Protein AF-A0A1G9XAQ4-F1 (afdb_monomer_lite)

Sequence (69 aa):
MFKLHYSESSSYDCGFHNEPNPHVEGWFHFQERPTSDAKYEYSPASLDARTPASALWELLDLLEDQIRK

Foldseek 3Di:
DDKDWDADPQAKIKIWFQQDDPQDPHRIWIWIDGHNPGDIDIGDDDDPDPDPVSRVVVRVVVVCVVVVD

pLDDT: mean 94.62, std 3.1, range [80.0, 97.62]

Structure (mmCIF, N/CA/C/O backbone):
data_AF-A0A1G9XAQ4-F1
#
_entry.id   AF-A0A1G9XAQ4-F1
#
loop_
_atom_site.group_PDB
_atom_site.id
_atom_site.type_symbol
_atom_site.label_atom_id
_atom_site.label_alt_id
_atom_site.label_comp_id
_atom_site.label_asym_id
_atom_site.label_entity_id
_atom_site.label_seq_id
_atom_site.pdbx_PDB_ins_code
_atom_site.Cartn_x
_atom_site.Cartn_y
_atom_site.Cartn_z
_atom_site.occupancy
_atom_site.B_iso_or_equiv
_atom_site.auth_seq_id
_atom_site.auth_comp_id
_atom_site.auth_asym_id
_atom_site.auth_atom_id
_atom_site.pdbx_PDB_model_num
ATOM 1 N N . MET A 1 1 ? 13.820 3.306 -1.995 1.00 82.44 1 MET A N 1
ATOM 2 C CA . MET A 1 1 ? 12.965 3.180 -0.803 1.00 82.44 1 MET A CA 1
ATOM 3 C C . MET A 1 1 ? 11.834 4.175 -0.934 1.00 82.44 1 MET A C 1
ATOM 5 O O . MET A 1 1 ? 12.113 5.340 -1.194 1.00 82.44 1 MET A O 1
ATOM 9 N N . PHE A 1 2 ? 10.592 3.715 -0.834 1.00 91.38 2 PHE A N 1
ATOM 10 C CA . PHE A 1 2 ? 9.407 4.572 -0.828 1.00 91.38 2 PHE A CA 1
ATOM 11 C C . PHE A 1 2 ? 8.409 4.037 0.195 1.00 91.38 2 PHE A C 1
ATOM 13 O O . PHE A 1 2 ? 8.466 2.859 0.557 1.00 91.38 2 PHE A O 1
ATOM 20 N N . LYS A 1 3 ? 7.525 4.915 0.665 1.00 94.50 3 LYS A N 1
ATOM 21 C CA . LYS A 1 3 ? 6.458 4.597 1.612 1.00 94.50 3 LYS A CA 1
ATOM 22 C C . LYS A 1 3 ? 5.222 5.397 1.230 1.00 94.50 3 LYS A C 1
ATOM 24 O O . LYS A 1 3 ? 5.355 6.572 0.891 1.00 94.50 3 LYS A O 1
ATOM 29 N N . LEU A 1 4 ? 4.056 4.772 1.308 1.00 94.75 4 LEU A N 1
ATOM 30 C CA . LEU A 1 4 ? 2.764 5.442 1.198 1.00 94.75 4 LEU A CA 1
ATOM 31 C C . LEU A 1 4 ? 1.942 5.080 2.427 1.00 94.75 4 LEU A C 1
ATOM 33 O O . LEU A 1 4 ? 1.789 3.897 2.720 1.00 94.75 4 LEU A O 1
ATOM 37 N N . HIS A 1 5 ? 1.486 6.093 3.161 1.00 94.75 5 HIS A N 1
ATOM 38 C CA . HIS A 1 5 ? 0.767 5.933 4.423 1.00 94.75 5 HIS A CA 1
ATOM 39 C C . HIS A 1 5 ? -0.586 6.618 4.353 1.00 94.75 5 HIS A C 1
ATOM 41 O O . HIS A 1 5 ? -0.721 7.690 3.758 1.00 94.75 5 HIS A O 1
ATOM 47 N N . TYR A 1 6 ? -1.545 6.001 5.022 1.00 95.56 6 TYR A N 1
ATOM 48 C CA . TYR A 1 6 ? -2.827 6.562 5.374 1.00 95.56 6 TYR A CA 1
ATOM 49 C C . TYR A 1 6 ? -2.961 6.534 6.894 1.00 95.56 6 TYR A C 1
ATOM 51 O O . TYR A 1 6 ? -2.771 5.494 7.520 1.00 95.56 6 TYR A O 1
ATOM 59 N N . SER A 1 7 ? -3.296 7.680 7.477 1.00 94.69 7 SER A N 1
ATOM 60 C CA . SER A 1 7 ? -3.489 7.814 8.918 1.00 94.69 7 SER A CA 1
ATOM 61 C C . SER A 1 7 ? -4.757 8.618 9.177 1.00 94.69 7 SER A C 1
ATOM 63 O O . SER A 1 7 ? -4.939 9.702 8.617 1.00 94.69 7 SER A O 1
ATOM 65 N N . GLU A 1 8 ? -5.619 8.114 10.053 1.00 93.19 8 GLU A N 1
ATOM 66 C CA . GLU A 1 8 ? -6.848 8.781 10.469 1.00 93.19 8 GLU A CA 1
ATOM 67 C C . GLU A 1 8 ? -6.705 9.454 11.836 1.00 93.19 8 GLU A C 1
ATOM 69 O O . GLU A 1 8 ? -5.929 9.035 12.698 1.00 93.19 8 GLU A O 1
ATOM 74 N N . SER A 1 9 ? -7.545 10.459 12.096 1.00 90.62 9 SER A N 1
ATOM 75 C CA . SER A 1 9 ? -7.676 11.043 13.438 1.00 90.62 9 SER A CA 1
ATOM 76 C C . SER A 1 9 ? -8.211 10.041 14.471 1.00 90.62 9 SER A C 1
ATOM 78 O O . SER A 1 9 ? -7.906 10.167 15.656 1.00 90.62 9 SER A O 1
ATOM 80 N N . SER A 1 10 ? -8.952 9.021 14.026 1.00 87.38 10 SER A N 1
ATOM 81 C CA . SER A 1 10 ? -9.441 7.866 14.798 1.00 87.38 10 SER A CA 1
ATOM 82 C C . SER A 1 10 ? -8.338 6.914 15.270 1.00 87.38 10 SER A C 1
ATOM 84 O O . SER A 1 10 ? -8.640 5.957 15.974 1.00 87.38 10 SER A O 1
ATOM 86 N N . SER A 1 11 ? -7.066 7.200 14.968 1.00 92.06 11 SER A N 1
ATOM 87 C CA . SER A 1 11 ? -5.877 6.394 15.296 1.00 92.06 11 SER A CA 1
ATOM 88 C C . SER A 1 11 ? -5.593 5.193 14.392 1.00 92.06 11 SER A C 1
ATOM 90 O O . SER A 1 11 ? -4.569 4.543 14.616 1.00 92.06 11 SER A O 1
ATOM 92 N N . TYR A 1 12 ? -6.429 4.917 13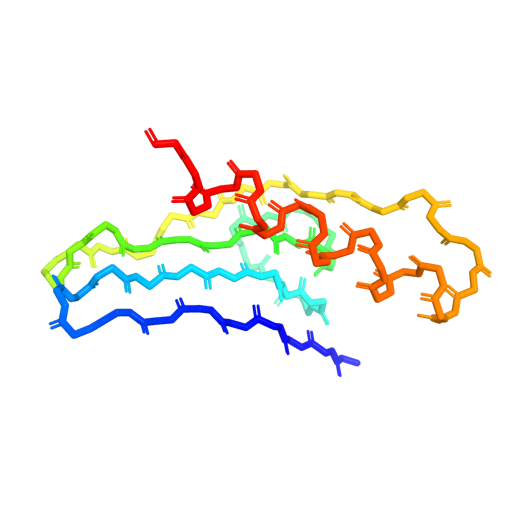.386 1.00 95.31 12 TYR A N 1
ATOM 93 C CA . TYR A 1 12 ? -6.086 3.943 12.351 1.00 95.31 12 TYR A CA 1
ATOM 94 C C . TYR A 1 12 ? -4.888 4.449 11.545 1.00 95.31 12 TYR A C 1
ATOM 96 O O . TYR A 1 12 ? -4.845 5.617 11.153 1.00 95.31 12 TYR A O 1
ATOM 104 N N . ASP A 1 13 ? -3.904 3.583 11.329 1.00 96.75 13 ASP A N 1
ATOM 105 C CA . ASP A 1 13 ? -2.701 3.888 10.561 1.00 96.75 13 ASP A CA 1
ATOM 106 C C . ASP A 1 13 ? -2.315 2.675 9.721 1.00 96.75 13 ASP A C 1
ATOM 108 O O . ASP A 1 13 ? -2.159 1.581 10.259 1.00 96.75 13 ASP A O 1
ATOM 112 N N . CYS A 1 14 ? -2.167 2.839 8.412 1.00 97.50 14 CYS A N 1
ATOM 113 C CA . CYS A 1 14 ? -1.738 1.761 7.536 1.00 97.50 14 CYS A CA 1
ATOM 114 C C . CYS A 1 14 ? -0.931 2.265 6.344 1.00 97.50 14 CYS A C 1
ATOM 116 O O . CYS A 1 14 ? -0.939 3.448 5.998 1.00 97.50 14 CYS A O 1
ATOM 118 N N . GLY A 1 15 ? -0.194 1.368 5.697 1.00 97.44 15 GLY A N 1
ATOM 119 C CA . GLY A 1 15 ? 0.578 1.755 4.530 1.00 97.44 15 GLY A CA 1
ATOM 120 C C . GLY A 1 15 ? 1.435 0.660 3.927 1.00 97.44 15 GLY A C 1
ATOM 121 O O . GLY A 1 15 ? 1.698 -0.379 4.529 1.00 97.44 15 GLY A O 1
ATOM 122 N N . PHE A 1 16 ? 1.926 0.948 2.726 1.00 97.62 16 PHE A N 1
ATOM 123 C CA . PHE A 1 16 ? 2.840 0.092 1.980 1.00 97.62 16 PHE A CA 1
ATOM 124 C C . PHE A 1 16 ? 4.253 0.664 2.028 1.00 97.62 16 PHE A C 1
ATOM 126 O O . PHE A 1 16 ? 4.468 1.859 1.793 1.00 97.62 16 PHE A O 1
ATOM 133 N N . HIS A 1 17 ? 5.231 -0.190 2.317 1.00 96.94 17 HIS A N 1
ATOM 134 C CA . HIS A 1 17 ? 6.642 0.180 2.412 1.00 96.94 17 HIS A CA 1
ATOM 135 C C . HIS A 1 17 ? 7.471 -0.680 1.478 1.00 96.94 17 HIS A C 1
ATOM 137 O O . HIS A 1 17 ? 7.226 -1.872 1.336 1.00 96.94 17 HIS A O 1
ATOM 143 N N . ASN A 1 18 ? 8.487 -0.064 0.880 1.00 94.88 18 ASN A N 1
ATOM 144 C CA . ASN A 1 18 ? 9.525 -0.753 0.128 1.00 94.88 18 ASN A CA 1
ATOM 145 C C . ASN A 1 18 ? 10.884 -0.562 0.820 1.00 94.88 18 ASN A C 1
ATOM 147 O O . ASN A 1 18 ? 11.681 0.298 0.415 1.00 94.88 18 ASN A O 1
ATOM 151 N N . GLU A 1 19 ? 11.102 -1.328 1.890 1.00 94.19 19 GLU A N 1
ATOM 152 C CA . GLU A 1 19 ? 12.311 -1.361 2.716 1.00 94.19 19 GLU A CA 1
ATOM 153 C C . GLU A 1 19 ? 12.505 -2.735 3.388 1.00 94.19 19 GLU A C 1
ATOM 155 O O . GLU A 1 19 ? 11.521 -3.435 3.626 1.00 94.19 19 GLU A O 1
ATOM 160 N N . PRO A 1 20 ? 13.742 -3.134 3.737 1.00 93.12 20 PRO A N 1
ATOM 161 C CA . PRO A 1 20 ? 13.967 -4.339 4.533 1.00 93.12 20 PRO A CA 1
ATOM 162 C C . PRO A 1 20 ? 13.265 -4.251 5.893 1.00 93.12 20 PRO A C 1
ATOM 164 O O . PRO A 1 20 ? 13.409 -3.253 6.599 1.00 93.12 20 PRO A O 1
ATOM 167 N N . ASN A 1 21 ? 12.565 -5.313 6.287 1.00 91.38 21 ASN A N 1
ATOM 168 C CA . ASN A 1 21 ? 11.842 -5.386 7.553 1.00 91.38 21 ASN A CA 1
ATOM 169 C C . ASN A 1 21 ? 12.085 -6.758 8.219 1.00 91.38 21 ASN A C 1
ATOM 171 O O . ASN A 1 21 ? 12.019 -7.773 7.533 1.00 91.38 21 ASN A O 1
ATOM 175 N N . PRO A 1 22 ? 12.374 -6.834 9.535 1.00 93.69 22 PRO A N 1
ATOM 176 C CA . PRO A 1 22 ? 12.593 -8.113 10.222 1.00 93.69 22 PRO A CA 1
ATOM 177 C C . PRO A 1 22 ? 11.344 -9.009 10.324 1.00 93.69 22 PRO A C 1
ATOM 179 O O . PRO A 1 22 ? 11.472 -10.174 10.693 1.00 93.69 22 PRO A O 1
ATOM 182 N N . HIS A 1 23 ? 10.149 -8.483 10.048 1.00 93.88 23 HIS A N 1
ATOM 183 C CA . HIS A 1 23 ? 8.870 -9.180 10.198 1.00 93.88 23 HIS A CA 1
ATOM 184 C C . HIS A 1 23 ? 8.384 -9.872 8.918 1.00 93.88 23 HIS A C 1
ATOM 186 O O . HIS A 1 23 ? 7.545 -10.765 9.003 1.00 93.88 23 HIS A O 1
ATOM 192 N N . VAL A 1 24 ? 8.886 -9.476 7.744 1.00 93.25 24 VAL A N 1
ATOM 193 C CA . VAL A 1 24 ? 8.440 -9.988 6.439 1.00 93.25 24 VAL A CA 1
ATOM 194 C C . VAL A 1 24 ? 9.652 -10.223 5.544 1.00 93.25 24 VAL A C 1
ATOM 196 O O . VAL A 1 24 ? 10.539 -9.379 5.458 1.00 93.25 24 VAL A O 1
ATOM 199 N N . GLU A 1 25 ? 9.689 -11.361 4.850 1.00 92.19 25 GLU A N 1
ATOM 200 C CA . GLU A 1 25 ? 10.728 -11.619 3.854 1.00 92.19 25 GLU A CA 1
ATOM 201 C C . GLU A 1 25 ? 10.549 -10.730 2.617 1.00 92.19 25 GLU A C 1
ATOM 203 O O . GLU A 1 25 ? 9.467 -10.638 2.040 1.00 92.19 25 GLU A O 1
ATOM 208 N N . GLY A 1 26 ? 11.641 -10.107 2.175 1.00 91.06 26 GLY A N 1
ATOM 209 C CA . GLY A 1 26 ? 11.641 -9.191 1.039 1.00 91.06 26 GLY A CA 1
ATOM 210 C C . GLY A 1 26 ? 11.615 -7.724 1.462 1.00 91.06 26 GLY A C 1
ATOM 211 O O . GLY A 1 26 ? 11.920 -7.373 2.598 1.00 91.06 26 GLY A O 1
ATOM 212 N N . TRP A 1 27 ? 11.346 -6.850 0.495 1.00 94.31 27 TRP A N 1
ATOM 213 C CA . TRP A 1 27 ? 11.371 -5.399 0.706 1.00 94.31 27 TRP A CA 1
ATOM 214 C C . TRP A 1 27 ? 9.973 -4.792 0.730 1.00 94.31 27 TRP A C 1
ATOM 216 O O . TRP A 1 27 ? 9.748 -3.797 1.412 1.00 94.31 27 TRP A O 1
ATOM 226 N N . PHE A 1 28 ? 9.033 -5.368 -0.018 1.00 95.94 28 PHE A N 1
ATOM 227 C CA . PHE A 1 28 ? 7.698 -4.809 -0.145 1.00 95.94 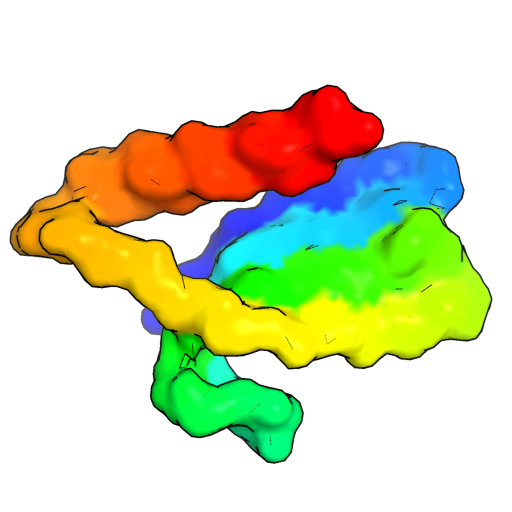28 PHE A CA 1
ATOM 228 C C . PHE A 1 28 ? 6.732 -5.479 0.828 1.00 95.94 28 PHE A C 1
ATOM 230 O O . PHE A 1 28 ? 6.593 -6.701 0.839 1.00 95.94 28 PHE A O 1
ATOM 237 N N . HIS A 1 29 ? 6.098 -4.674 1.670 1.00 97.38 29 HIS A N 1
ATOM 238 C CA . HIS A 1 29 ? 5.190 -5.158 2.699 1.00 97.38 29 HIS A CA 1
ATOM 239 C C . HIS A 1 29 ? 4.115 -4.120 3.017 1.00 97.38 29 HIS A C 1
ATOM 241 O O . HIS A 1 29 ? 4.314 -2.912 2.850 1.00 97.38 29 HIS A O 1
ATOM 247 N N . PHE A 1 30 ? 2.977 -4.616 3.489 1.00 97.44 30 PHE A N 1
ATOM 248 C CA . PHE A 1 30 ? 1.936 -3.817 4.115 1.00 97.44 30 PHE A CA 1
ATOM 249 C C . PHE A 1 30 ? 2.160 -3.802 5.626 1.00 97.44 30 PHE A C 1
ATOM 251 O O . PHE A 1 30 ? 2.572 -4.810 6.208 1.00 97.44 30 PHE A O 1
ATOM 258 N N . GLN A 1 31 ? 1.883 -2.668 6.258 1.00 97.25 31 GLN A N 1
ATOM 259 C CA . GLN A 1 31 ? 1.774 -2.578 7.705 1.00 97.25 31 GLN A CA 1
ATOM 260 C C . GLN A 1 31 ? 0.485 -1.869 8.094 1.00 97.25 31 GLN A C 1
ATOM 262 O O . GLN A 1 31 ? 0.052 -0.943 7.406 1.00 97.25 31 GLN A O 1
ATOM 267 N N . GLU A 1 32 ? -0.071 -2.245 9.236 1.00 97.31 32 GLU A N 1
ATOM 268 C CA . GLU A 1 32 ? -1.216 -1.555 9.815 1.00 97.31 32 GLU A CA 1
ATOM 269 C C . GLU A 1 32 ? -1.180 -1.548 11.334 1.00 97.31 32 GLU A C 1
ATOM 271 O O . GLU A 1 32 ? -0.571 -2.403 11.973 1.00 97.31 32 GLU A O 1
ATOM 276 N N . ARG A 1 33 ? -1.846 -0.557 11.909 1.00 96.81 33 ARG A N 1
ATOM 277 C CA . ARG A 1 33 ? -2.105 -0.414 13.328 1.00 96.81 33 ARG A CA 1
ATOM 278 C C . ARG A 1 33 ? -3.571 0.018 13.488 1.00 96.81 33 ARG A C 1
ATOM 280 O O . ARG A 1 33 ? -3.891 1.174 13.203 1.00 96.81 33 ARG A O 1
ATOM 287 N N . PRO A 1 34 ? -4.451 -0.882 13.965 1.00 93.44 34 PRO A N 1
ATOM 288 C CA . PRO A 1 34 ? -5.883 -0.606 14.104 1.00 93.44 34 PRO A CA 1
ATOM 289 C C . PRO A 1 34 ? -6.212 0.550 15.057 1.00 93.44 34 PRO A C 1
ATOM 291 O O . PRO A 1 34 ? -7.128 1.329 14.809 1.00 93.44 34 PRO A O 1
ATOM 294 N N . THR A 1 35 ? -5.468 0.659 16.160 1.00 94.12 35 THR A N 1
ATOM 295 C CA . THR A 1 35 ? -5.691 1.635 17.235 1.00 94.12 35 THR A CA 1
ATOM 296 C C . THR A 1 35 ? -4.360 2.143 17.788 1.00 94.12 35 THR A C 1
ATOM 298 O O . THR A 1 35 ? -3.324 1.498 17.644 1.00 94.12 35 THR A O 1
ATOM 301 N N . SER A 1 36 ? -4.353 3.296 18.460 1.00 91.75 36 SER A N 1
ATOM 302 C CA . SER A 1 36 ? -3.110 3.920 18.949 1.00 91.75 36 SER A CA 1
ATOM 303 C C . SER A 1 36 ? -2.345 3.090 19.990 1.00 91.75 36 SER A C 1
ATOM 305 O O . SER A 1 36 ? -1.133 3.260 20.126 1.00 91.75 36 SER A O 1
ATOM 307 N N . ASP A 1 37 ? -3.028 2.195 20.703 1.00 93.88 37 ASP A N 1
ATOM 308 C CA . ASP A 1 37 ? -2.468 1.271 21.690 1.00 93.88 37 ASP A CA 1
ATOM 309 C C . ASP A 1 37 ? -2.040 -0.085 21.097 1.00 93.88 37 ASP A C 1
ATOM 311 O O . ASP A 1 37 ? -1.313 -0.840 21.751 1.00 93.88 37 ASP A O 1
ATOM 315 N N . ALA A 1 38 ? -2.434 -0.386 19.857 1.00 95.19 38 ALA A N 1
ATOM 316 C CA . ALA A 1 38 ? -2.015 -1.591 19.158 1.00 95.19 38 ALA A CA 1
ATOM 317 C C . ALA A 1 38 ? -0.568 -1.483 18.647 1.00 95.19 38 ALA A C 1
ATOM 319 O O . ALA A 1 38 ? -0.029 -0.404 18.378 1.00 95.19 38 ALA A O 1
ATOM 320 N N . LYS A 1 39 ? 0.076 -2.641 18.482 1.00 95.88 39 LYS A N 1
ATOM 321 C CA . LYS A 1 39 ? 1.339 -2.737 17.739 1.00 95.88 39 LYS A CA 1
ATOM 322 C C . LYS A 1 39 ? 1.049 -2.743 16.242 1.00 95.88 39 LYS A C 1
ATOM 324 O O . LYS A 1 39 ? -0.055 -3.086 15.835 1.00 95.88 39 LYS A O 1
ATOM 329 N N . TYR A 1 40 ? 2.057 -2.400 15.444 1.00 96.75 40 TYR A N 1
ATOM 330 C CA . TYR A 1 40 ? 1.971 -2.638 14.010 1.00 96.75 40 TYR A CA 1
ATOM 331 C C . TYR A 1 40 ? 1.977 -4.135 13.720 1.00 96.75 40 TYR A C 1
ATOM 333 O O . TYR A 1 40 ? 2.801 -4.880 14.261 1.00 96.75 40 TYR A O 1
ATOM 341 N N . GLU A 1 41 ? 1.078 -4.534 12.838 1.00 97.00 41 GLU A N 1
ATOM 342 C CA . GLU A 1 41 ? 1.068 -5.829 12.183 1.00 97.00 41 GLU A CA 1
ATOM 343 C C . GLU A 1 41 ? 1.641 -5.676 10.777 1.00 97.00 41 GLU A C 1
ATOM 345 O O . GLU A 1 41 ? 1.532 -4.617 10.157 1.00 97.00 41 GLU A O 1
ATOM 350 N N . TYR A 1 42 ? 2.300 -6.727 10.292 1.00 97.19 42 TYR A N 1
ATOM 351 C CA . TYR A 1 42 ? 3.027 -6.712 9.028 1.00 97.19 42 TYR A CA 1
ATOM 352 C C . TYR A 1 42 ? 2.590 -7.891 8.178 1.00 97.19 42 TYR A C 1
ATOM 354 O O . TYR A 1 42 ? 2.560 -9.025 8.656 1.00 97.19 42 TYR A O 1
ATOM 362 N N . SER A 1 43 ? 2.294 -7.623 6.912 1.00 96.88 43 SER A N 1
ATOM 363 C CA . SER A 1 43 ? 1.897 -8.641 5.946 1.00 96.88 43 SER A CA 1
ATOM 364 C C . SER A 1 43 ? 2.729 -8.530 4.668 1.00 96.88 43 SER A C 1
ATOM 366 O O . SER A 1 43 ? 3.020 -7.414 4.221 1.00 96.88 43 SER A O 1
ATOM 368 N N . PRO A 1 44 ? 3.108 -9.661 4.046 1.00 96.44 44 PRO A N 1
ATOM 369 C CA . PRO A 1 44 ? 3.673 -9.660 2.704 1.00 96.44 44 PRO A CA 1
ATOM 370 C C . PRO A 1 44 ? 2.753 -8.939 1.718 1.00 96.44 44 PRO A C 1
ATOM 372 O O . PRO A 1 44 ? 1.531 -9.067 1.788 1.00 96.44 44 PRO A O 1
ATOM 375 N N . ALA A 1 45 ? 3.351 -8.210 0.782 1.00 95.50 45 ALA A N 1
ATOM 376 C CA . ALA A 1 45 ? 2.646 -7.574 -0.319 1.00 95.50 45 ALA A CA 1
ATOM 377 C C . ALA A 1 45 ? 3.461 -7.734 -1.607 1.00 95.50 45 ALA A C 1
ATOM 379 O O . ALA A 1 45 ? 4.669 -7.978 -1.572 1.00 95.50 45 ALA A O 1
ATOM 380 N N . SER A 1 46 ? 2.813 -7.560 -2.753 1.00 94.62 46 SER A N 1
ATOM 381 C CA . SER A 1 46 ? 3.458 -7.585 -4.067 1.00 94.62 46 SER A CA 1
ATOM 382 C C . SER A 1 46 ? 2.898 -6.491 -4.965 1.00 94.62 46 SER A C 1
ATOM 384 O O . SER A 1 46 ? 1.793 -6.009 -4.732 1.00 94.62 46 SER A O 1
ATOM 386 N N . LEU A 1 47 ? 3.674 -6.122 -5.984 1.00 94.50 47 LEU A N 1
ATOM 387 C CA . LEU A 1 47 ? 3.214 -5.316 -7.110 1.00 94.50 47 LEU A CA 1
ATOM 388 C C . LEU A 1 47 ? 3.572 -6.045 -8.395 1.00 94.50 47 LEU A C 1
ATOM 390 O O . LEU A 1 47 ? 4.702 -6.523 -8.533 1.00 94.50 47 LEU A O 1
ATOM 394 N N . ASP A 1 48 ? 2.645 -6.066 -9.338 1.00 96.31 48 ASP A N 1
ATOM 395 C CA . ASP A 1 48 ? 2.862 -6.634 -10.667 1.00 96.31 48 ASP A CA 1
ATOM 396 C C . ASP A 1 48 ? 3.329 -5.576 -11.683 1.00 96.31 48 ASP A C 1
ATOM 398 O O . ASP A 1 48 ? 3.844 -5.899 -12.765 1.00 96.31 48 ASP A O 1
ATOM 402 N N . ALA A 1 49 ? 3.185 -4.293 -11.344 1.00 95.69 49 ALA A N 1
ATOM 403 C CA . ALA A 1 49 ? 3.594 -3.176 -12.173 1.00 95.69 49 ALA A CA 1
ATOM 404 C C . ALA A 1 49 ? 5.073 -3.217 -12.589 1.00 95.69 49 ALA A C 1
ATOM 406 O O . ALA A 1 49 ? 5.997 -3.382 -11.795 1.00 95.69 49 ALA A O 1
ATOM 407 N N . ARG A 1 50 ? 5.311 -2.937 -13.877 1.00 95.75 50 ARG A N 1
ATOM 408 C CA . ARG A 1 50 ? 6.657 -2.905 -14.486 1.00 95.75 50 ARG A CA 1
ATOM 409 C C . ARG A 1 50 ? 7.185 -1.499 -14.757 1.00 95.75 50 ARG A C 1
ATOM 411 O O . ARG A 1 50 ? 8.271 -1.344 -15.309 1.00 95.75 50 ARG A O 1
ATOM 418 N N . THR A 1 51 ? 6.415 -0.472 -14.404 1.00 96.00 51 THR A N 1
ATOM 419 C CA . THR A 1 51 ? 6.825 0.930 -14.519 1.00 96.00 51 THR A CA 1
ATOM 420 C C . THR A 1 51 ? 6.487 1.680 -13.233 1.00 96.00 51 THR A C 1
ATOM 422 O O . THR A 1 51 ? 5.507 1.323 -12.575 1.00 96.00 51 THR A O 1
ATOM 425 N N . PRO A 1 52 ? 7.233 2.742 -12.878 1.00 94.12 52 PRO A N 1
ATOM 426 C CA . PRO A 1 52 ? 6.942 3.523 -11.676 1.00 94.12 52 PRO A CA 1
ATOM 427 C C . PRO A 1 52 ? 5.528 4.117 -11.654 1.00 94.12 52 PRO A C 1
ATOM 429 O O . PRO A 1 52 ? 4.891 4.139 -10.608 1.00 94.12 52 PRO A O 1
ATOM 432 N N . ALA A 1 53 ? 5.021 4.569 -12.806 1.00 96.62 53 ALA A N 1
ATOM 433 C CA . ALA A 1 53 ? 3.677 5.134 -12.899 1.00 96.62 53 ALA A CA 1
ATOM 434 C C . ALA A 1 53 ? 2.600 4.069 -12.650 1.00 96.62 53 ALA A C 1
ATOM 436 O O . ALA A 1 53 ? 1.681 4.307 -11.876 1.00 96.62 53 ALA A O 1
ATOM 437 N N . SER A 1 54 ? 2.737 2.883 -13.254 1.00 97.31 54 SER A N 1
ATOM 438 C CA . SER A 1 54 ? 1.824 1.762 -13.000 1.00 97.31 54 SER A CA 1
ATOM 439 C C . SER A 1 54 ? 1.867 1.312 -11.539 1.00 97.31 54 SER A C 1
ATOM 441 O O . SER A 1 54 ? 0.820 1.049 -10.967 1.00 97.31 54 SER A O 1
ATOM 443 N N . ALA A 1 55 ? 3.056 1.282 -10.929 1.00 95.12 55 ALA A N 1
ATOM 444 C CA . ALA A 1 55 ? 3.225 0.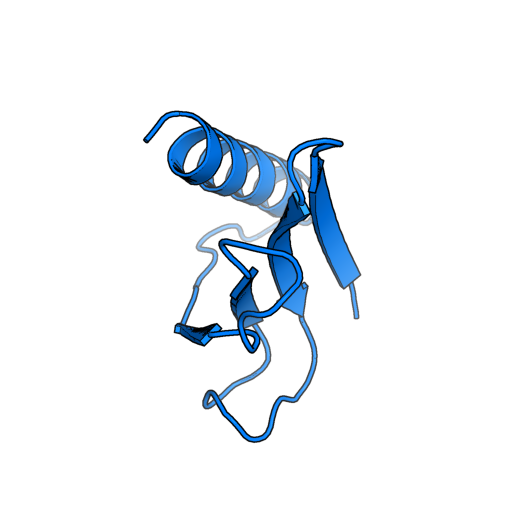867 -9.538 1.00 95.12 55 ALA A CA 1
ATOM 445 C C . ALA A 1 55 ? 2.549 1.836 -8.566 1.00 95.12 55 ALA A C 1
ATOM 447 O O . ALA A 1 55 ? 2.000 1.401 -7.563 1.00 95.12 55 ALA A O 1
ATOM 448 N N . LEU A 1 56 ? 2.570 3.140 -8.865 1.00 95.19 56 LEU A N 1
ATOM 449 C CA . LEU A 1 56 ? 1.855 4.134 -8.069 1.00 95.19 56 LEU A CA 1
ATOM 450 C C . LEU A 1 56 ? 0.341 3.914 -8.126 1.00 95.19 56 LEU A C 1
ATOM 452 O O . LEU A 1 56 ? -0.299 3.946 -7.082 1.00 95.19 56 LEU A O 1
ATOM 456 N N . TRP A 1 57 ? -0.218 3.687 -9.317 1.00 97.38 57 TRP A N 1
ATOM 457 C CA . TRP A 1 57 ? -1.652 3.422 -9.461 1.00 97.38 57 TRP A CA 1
ATOM 458 C C . TRP A 1 57 ? -2.067 2.140 -8.744 1.00 97.38 57 TRP A C 1
ATOM 460 O O . TRP A 1 57 ? -2.985 2.178 -7.938 1.00 97.38 57 TRP A O 1
ATOM 470 N N . GLU A 1 58 ? -1.318 1.054 -8.935 1.00 97.44 58 GLU A N 1
ATOM 471 C CA . GLU A 1 58 ? -1.558 -0.210 -8.233 1.00 97.44 58 GLU A CA 1
ATOM 472 C C . GLU A 1 58 ? -1.468 -0.048 -6.704 1.00 97.44 58 GLU A C 1
ATOM 474 O O . GLU A 1 58 ? -2.297 -0.584 -5.977 1.00 97.44 58 GLU A O 1
ATOM 479 N N . LEU A 1 59 ? -0.518 0.749 -6.193 1.00 96.56 59 LEU A N 1
ATOM 480 C CA . LEU A 1 59 ? -0.442 1.061 -4.760 1.00 96.56 59 LEU A CA 1
ATOM 481 C C . LEU A 1 59 ? -1.681 1.799 -4.244 1.00 96.56 59 LEU A C 1
ATOM 483 O O . LEU A 1 59 ? -2.105 1.559 -3.115 1.00 96.56 59 LEU A O 1
ATOM 487 N N . LEU A 1 60 ? -2.191 2.752 -5.027 1.00 96.56 60 LEU A N 1
ATOM 488 C CA . LEU A 1 60 ? -3.361 3.544 -4.657 1.00 96.56 60 LEU A CA 1
ATOM 489 C C . LEU A 1 60 ? -4.618 2.673 -4.640 1.00 96.56 60 LEU A C 1
ATOM 491 O O . LEU A 1 60 ? -5.379 2.777 -3.682 1.00 96.56 60 LEU A O 1
ATOM 495 N N . ASP A 1 61 ? -4.777 1.780 -5.621 1.00 96.88 61 ASP A N 1
ATOM 496 C CA . ASP A 1 61 ? -5.875 0.808 -5.668 1.00 96.88 61 ASP A CA 1
ATOM 497 C C . ASP A 1 61 ? -5.820 -0.134 -4.453 1.00 96.88 61 ASP A C 1
ATOM 499 O O . ASP A 1 61 ? -6.804 -0.298 -3.733 1.00 96.88 61 ASP A O 1
ATOM 503 N N . LEU A 1 62 ? -4.637 -0.684 -4.145 1.00 96.44 62 LEU A N 1
ATOM 504 C CA . LEU A 1 62 ? -4.445 -1.533 -2.967 1.00 96.44 62 LEU A CA 1
ATOM 505 C C . LEU A 1 62 ? -4.752 -0.795 -1.659 1.00 96.44 62 LEU A C 1
ATOM 507 O O . LEU A 1 62 ? -5.297 -1.392 -0.734 1.00 96.44 62 LEU A O 1
ATOM 511 N N . LEU A 1 63 ? -4.385 0.484 -1.551 1.00 96.12 63 LEU A N 1
ATOM 512 C CA . LEU A 1 63 ? -4.661 1.292 -0.364 1.00 96.12 63 LEU A CA 1
ATOM 513 C C . LEU A 1 63 ? -6.155 1.611 -0.234 1.00 96.12 63 LEU A C 1
ATOM 515 O O . LEU A 1 63 ? -6.703 1.518 0.863 1.00 96.12 63 LEU A O 1
ATOM 519 N N . GLU A 1 64 ? -6.817 1.944 -1.341 1.00 96.00 64 GLU A N 1
ATOM 520 C CA . GLU A 1 64 ? -8.265 2.139 -1.388 1.00 96.00 64 GLU A CA 1
ATOM 521 C C . GLU A 1 64 ? -9.008 0.881 -0.919 1.00 96.00 64 GLU A C 1
ATOM 523 O O . GLU A 1 64 ? -9.895 0.979 -0.069 1.00 96.00 64 GLU A O 1
ATOM 528 N N . ASP A 1 65 ? -8.598 -0.297 -1.393 1.00 95.0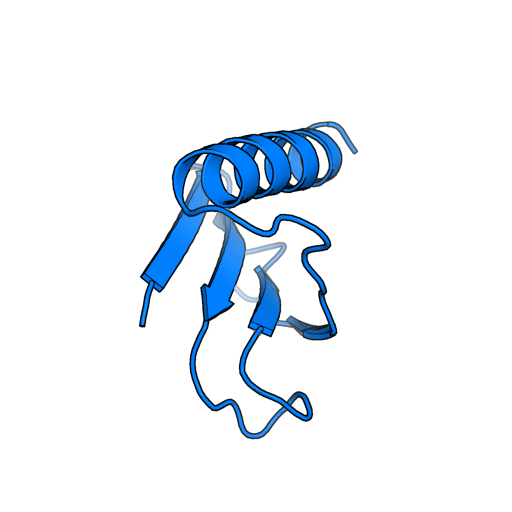6 65 ASP A N 1
ATOM 529 C CA . ASP A 1 65 ? -9.172 -1.580 -0.981 1.00 95.06 65 ASP A CA 1
ATOM 530 C C . ASP A 1 65 ? -9.007 -1.857 0.518 1.00 95.06 65 ASP A C 1
ATOM 532 O O . ASP A 1 65 ? -9.861 -2.514 1.109 1.00 95.06 65 ASP A O 1
ATOM 536 N N . GLN A 1 66 ? -7.931 -1.384 1.156 1.00 93.94 66 GLN A N 1
ATOM 537 C CA . GLN A 1 66 ? -7.775 -1.520 2.608 1.00 93.94 66 GLN A CA 1
ATOM 538 C C . GLN A 1 66 ? -8.696 -0.570 3.369 1.00 93.94 66 GLN A C 1
ATOM 540 O O . GLN A 1 66 ? -9.354 -0.991 4.313 1.00 93.94 66 GLN A O 1
ATOM 545 N N . ILE A 1 67 ? -8.770 0.693 2.946 1.00 92.88 67 ILE A N 1
ATOM 546 C CA . ILE A 1 67 ? -9.532 1.734 3.653 1.00 92.88 67 ILE A CA 1
ATOM 547 C C . ILE A 1 67 ? -11.048 1.532 3.502 1.00 92.88 67 ILE A C 1
ATOM 549 O O . ILE A 1 67 ? -11.825 1.982 4.338 1.00 92.88 67 ILE A O 1
ATO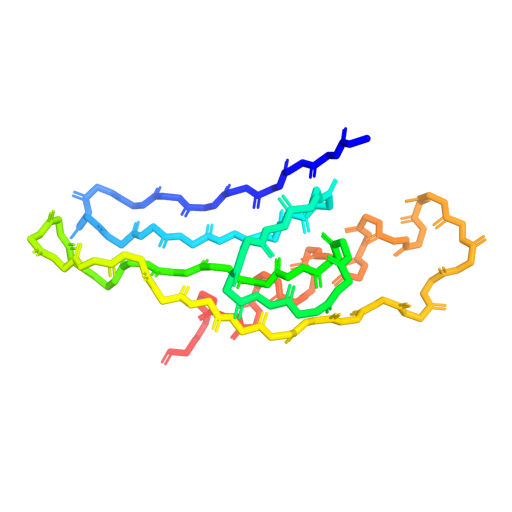M 553 N N . ARG A 1 68 ? -11.499 0.868 2.432 1.00 91.44 68 ARG A N 1
ATOM 554 C CA . ARG A 1 68 ? -12.926 0.598 2.192 1.00 91.44 68 ARG A CA 1
ATOM 555 C C . ARG A 1 68 ? -13.497 -0.597 2.963 1.00 91.44 68 ARG A C 1
ATOM 557 O O . ARG A 1 68 ? -14.712 -0.794 2.883 1.00 91.44 68 ARG A O 1
ATOM 564 N N . LYS A 1 69 ? -12.664 -1.405 3.620 1.00 80.00 69 LYS A N 1
ATOM 565 C CA . LYS A 1 69 ? -13.107 -2.559 4.423 1.00 80.00 69 LYS A CA 1
ATOM 566 C C . LYS A 1 69 ? -13.812 -2.116 5.699 1.00 80.00 69 LYS A C 1
ATOM 568 O O . LYS A 1 69 ? -14.779 -2.817 6.070 1.00 80.00 69 LYS A O 1
#

Organism: NCBI:txid660521

Radius of gyration: 12.17 Å; chains: 1; bounding box: 27×23×36 Å

Se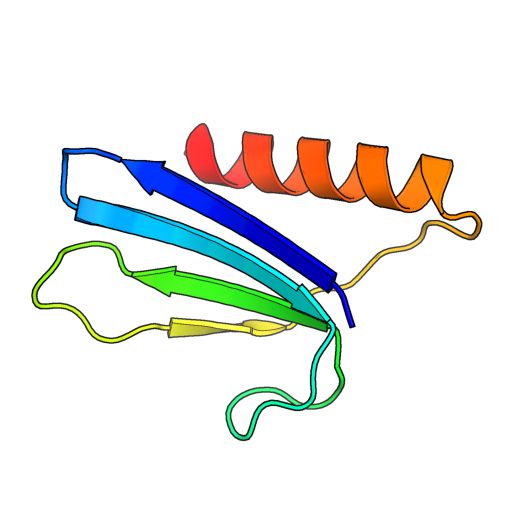condary structure (DSSP, 8-state):
--EEEEE-TTS-EEEEEES-BTTBSSSEEEEEESSTTSPPEEEE-----SSHHHHHHHHHHHHHHHHT-